Protein AF-A0AA94F163-F1 (afdb_monomer_lite)

pLDDT: mean 71.41, std 17.61, range [32.62, 97.12]

Foldseek 3Di:
DDDDDPPPPPDDDDDDDDDDDDPQPPLLVQLQVLLVVLVVCQQVDDPVSLVVSLVSLVVSLVVDPDPVSVLSSLLSSLSSLLSLLRYDQPPDPVSLVVNLVSLVSSLVSLVSNVVVPNDDDVSSVVSNVSSVVVNVVSVVD

Secondary structure (DSSP, 8-state):
----SSSSSSS----------S---HHHHHHHHHHHHHHHHGGG--HHHHHHHHHHHHHHHHH--SHHHHHHHHHHHHHHHHHHHHS----SHHHHHHHHHHHHHHHHHHHHHHHTT----HHHHHHHHHHHHHHHHHH--

Organism: NCBI:txid996

Sequence (141 aa):
MKKLILTAVFAVISITSFAQKAKQSPLTAQAYEIAKRVERQGNSNTIESIQQGINEIEQVMVQATDKKDIENITYYRGMTYYNYVRLPFIGDKLGKVKFIEMCKKTISDLEYAENNGYEDDDSVYVALKKSREYLQVLQNN

Radius of gyration: 15.74 Å; chains: 1; bounding box: 39×32×39 Å

Structure (mmCIF, N/CA/C/O backbone):
data_AF-A0AA94F163-F1
#
_entry.id   AF-A0AA94F163-F1
#
loop_
_atom_site.group_PDB
_atom_site.id
_atom_site.type_symbol
_atom_site.label_atom_id
_atom_site.label_alt_id
_atom_site.label_comp_id
_atom_site.label_asym_id
_atom_site.label_entity_id
_atom_site.label_seq_id
_atom_site.pdbx_PDB_ins_code
_atom_site.Cartn_x
_atom_site.Cartn_y
_atom_site.Cartn_z
_atom_site.occupancy
_atom_site.B_iso_or_equiv
_atom_site.auth_seq_id
_atom_site.auth_comp_id
_atom_site.auth_asym_id
_atom_site.auth_atom_id
_atom_site.pdbx_PDB_model_num
ATOM 1 N N . MET A 1 1 ? -24.175 -16.656 23.110 1.00 35.31 1 MET A N 1
ATOM 2 C CA . MET A 1 1 ? -23.463 -17.373 22.028 1.00 35.31 1 MET A CA 1
ATOM 3 C C . MET A 1 1 ? -22.785 -16.368 21.093 1.00 35.31 1 MET A C 1
ATOM 5 O O . MET A 1 1 ? -23.395 -15.952 20.122 1.00 35.31 1 MET A O 1
ATOM 9 N N . LYS A 1 2 ? -21.571 -15.903 21.428 1.00 36.19 2 LYS A N 1
ATOM 10 C CA . LYS A 1 2 ? -20.745 -14.993 20.601 1.00 36.19 2 LYS A CA 1
ATOM 11 C C . LYS A 1 2 ? -19.258 -15.200 20.926 1.00 36.19 2 LYS A C 1
ATOM 13 O O . LYS A 1 2 ? -18.642 -14.377 21.589 1.00 36.19 2 LYS A O 1
ATOM 18 N N . LYS A 1 3 ? -18.710 -16.351 20.549 1.00 39.53 3 LYS A N 1
ATOM 19 C CA . LYS A 1 3 ? -17.268 -16.645 20.495 1.00 39.53 3 LYS A CA 1
ATOM 20 C C . LYS A 1 3 ? -17.108 -17.671 19.374 1.00 39.53 3 LYS A C 1
ATOM 22 O O . LYS A 1 3 ? -17.933 -18.573 19.338 1.00 39.53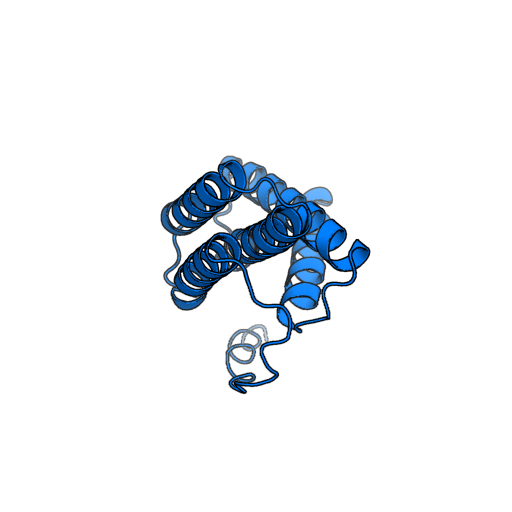 3 LYS A O 1
ATOM 27 N N . LEU A 1 4 ? -16.085 -17.524 18.526 1.00 37.00 4 LEU A N 1
ATOM 28 C CA . LEU A 1 4 ? -15.715 -18.379 17.374 1.00 37.00 4 LEU A CA 1
ATOM 29 C C . LEU A 1 4 ? -16.100 -17.860 15.979 1.00 37.00 4 LEU A C 1
ATOM 31 O O . LEU A 1 4 ? -16.732 -18.572 15.216 1.00 37.00 4 LEU A O 1
ATOM 35 N N . ILE A 1 5 ? -15.630 -16.668 15.601 1.00 36.06 5 ILE A N 1
ATOM 36 C CA . ILE A 1 5 ? -15.178 -16.429 14.216 1.00 36.06 5 ILE A CA 1
ATOM 37 C C . ILE A 1 5 ? -13.950 -15.513 14.291 1.00 36.06 5 ILE A C 1
ATOM 39 O O . ILE A 1 5 ? -14.019 -14.331 13.980 1.00 36.06 5 ILE A O 1
ATOM 43 N N . LEU A 1 6 ? -12.830 -16.006 14.820 1.00 32.62 6 LEU A N 1
ATOM 44 C CA . LEU A 1 6 ? -11.567 -15.254 14.750 1.00 32.62 6 LEU A CA 1
ATOM 45 C C . LEU A 1 6 ? -10.333 -16.146 14.578 1.00 32.62 6 LEU A C 1
ATOM 47 O O . LEU A 1 6 ? -9.210 -15.701 14.778 1.00 32.62 6 LEU A O 1
ATOM 51 N N . THR A 1 7 ? -10.532 -17.405 14.184 1.00 38.72 7 THR A N 1
ATOM 52 C CA . THR A 1 7 ? -9.450 -18.405 14.143 1.00 38.72 7 THR A CA 1
ATOM 53 C C . THR A 1 7 ? -9.371 -19.166 12.816 1.00 38.72 7 THR A C 1
ATOM 55 O O . THR A 1 7 ? -8.668 -20.162 12.735 1.00 38.72 7 THR A O 1
ATOM 58 N N . ALA A 1 8 ? -10.051 -18.706 11.759 1.00 33.44 8 ALA A N 1
ATOM 59 C CA . ALA A 1 8 ? -10.111 -19.419 10.475 1.00 33.44 8 ALA A CA 1
ATOM 60 C C . ALA A 1 8 ? -9.719 -18.573 9.245 1.00 33.44 8 ALA A C 1
ATOM 62 O O . ALA A 1 8 ? -10.173 -18.852 8.145 1.00 33.44 8 ALA A O 1
ATOM 63 N N . VAL A 1 9 ? -8.870 -17.549 9.406 1.00 38.31 9 VAL A N 1
ATOM 64 C CA . VAL A 1 9 ? -8.292 -16.793 8.265 1.00 38.31 9 VAL A CA 1
ATOM 65 C C . VAL A 1 9 ? -6.757 -16.736 8.361 1.00 38.31 9 VAL A C 1
ATOM 67 O O . VAL A 1 9 ? -6.131 -15.748 7.999 1.00 38.31 9 VAL A O 1
ATOM 70 N N . PHE A 1 10 ? -6.140 -17.785 8.917 1.00 40.78 10 PHE A N 1
ATOM 71 C CA . PHE A 1 10 ? -4.679 -17.902 9.072 1.00 40.78 10 PHE A CA 1
ATOM 72 C C . PHE A 1 10 ? -4.073 -19.144 8.395 1.00 40.78 10 PHE A C 1
ATOM 74 O O . PHE A 1 10 ? -2.895 -19.427 8.583 1.00 40.78 10 PHE A O 1
ATOM 81 N N . ALA A 1 11 ? -4.833 -19.867 7.572 1.00 35.50 11 ALA A N 1
ATOM 82 C CA . ALA A 1 11 ? -4.314 -20.971 6.771 1.00 35.50 11 ALA A CA 1
ATOM 83 C C . ALA A 1 11 ? -4.932 -20.926 5.369 1.00 35.50 11 ALA A C 1
ATOM 85 O O . ALA A 1 11 ? -6.127 -20.670 5.259 1.00 35.50 11 ALA A O 1
ATOM 86 N N . VAL A 1 12 ? -4.116 -21.236 4.351 1.00 36.47 12 VAL A N 1
ATOM 87 C CA . VAL A 1 12 ? -4.363 -21.123 2.895 1.00 36.47 12 VAL A CA 1
ATOM 88 C C . VAL A 1 12 ? -4.126 -19.671 2.428 1.00 36.47 12 VAL A C 1
ATOM 90 O O . VAL A 1 12 ? -4.904 -18.791 2.756 1.00 36.47 12 VAL A O 1
ATOM 93 N N . ILE A 1 13 ? -3.021 -19.289 1.773 1.00 37.56 13 ILE A N 1
ATOM 94 C CA . ILE A 1 13 ? -2.315 -19.920 0.648 1.00 37.56 13 ILE A CA 1
ATOM 95 C C . ILE A 1 13 ? -0.793 -19.764 0.822 1.00 37.56 13 ILE A C 1
ATOM 97 O O . ILE A 1 13 ? -0.241 -18.668 0.779 1.00 37.56 13 ILE A O 1
ATOM 101 N N . SER A 1 14 ? -0.104 -20.891 0.962 1.00 37.47 14 SER A N 1
ATOM 102 C CA . SER A 1 14 ? 1.308 -21.041 0.623 1.00 37.47 14 SER A CA 1
ATOM 103 C C . SER A 1 14 ? 1.376 -21.881 -0.648 1.00 37.47 14 SER A C 1
ATOM 105 O O . SER A 1 14 ? 1.429 -23.106 -0.569 1.00 37.47 14 SER A O 1
ATOM 107 N N . ILE A 1 15 ? 1.326 -21.227 -1.810 1.00 39.94 15 ILE A N 1
ATOM 108 C CA . ILE A 1 15 ? 1.732 -21.807 -3.094 1.00 39.94 15 ILE A CA 1
ATOM 109 C C . ILE A 1 15 ? 2.556 -20.744 -3.815 1.00 39.94 15 ILE A C 1
ATOM 111 O O . ILE A 1 15 ? 2.049 -19.783 -4.380 1.00 39.94 15 ILE A O 1
ATOM 115 N N . THR A 1 16 ? 3.868 -20.910 -3.738 1.00 44.91 16 THR A N 1
ATOM 116 C CA . THR A 1 16 ? 4.818 -20.304 -4.662 1.00 44.91 16 THR A CA 1
ATOM 117 C C . THR A 1 16 ? 4.517 -20.752 -6.093 1.00 44.91 16 THR A C 1
ATOM 119 O O . THR A 1 16 ? 4.303 -21.944 -6.315 1.00 44.91 16 THR A O 1
ATOM 122 N N . SER A 1 17 ? 4.655 -19.814 -7.035 1.00 38.03 17 SER A N 1
ATOM 123 C CA . SER A 1 17 ? 4.967 -20.039 -8.458 1.00 38.03 17 SER A CA 1
ATOM 124 C C . SER A 1 17 ? 3.801 -20.044 -9.453 1.00 38.03 17 SER A C 1
ATOM 126 O O . SER A 1 17 ? 3.404 -21.083 -9.965 1.00 38.03 17 SER A O 1
ATOM 128 N N . PHE A 1 18 ? 3.425 -18.843 -9.889 1.00 34.38 18 PHE A N 1
ATOM 129 C CA . PHE A 1 18 ? 3.557 -18.473 -11.303 1.00 34.38 18 PHE A CA 1
ATOM 130 C C . PHE A 1 18 ? 4.470 -17.236 -11.363 1.00 34.38 18 PHE A C 1
ATOM 132 O O . PHE A 1 18 ? 4.095 -16.134 -10.993 1.00 34.38 18 PHE A O 1
ATOM 139 N N . ALA A 1 19 ? 5.773 -17.454 -11.538 1.00 34.34 19 ALA A N 1
ATOM 140 C CA . ALA A 1 19 ? 6.461 -17.035 -12.758 1.00 34.34 19 ALA A CA 1
ATOM 141 C C . ALA A 1 19 ? 6.317 -15.521 -13.025 1.00 34.34 19 ALA A C 1
ATOM 143 O O . ALA A 1 19 ? 5.367 -15.060 -13.640 1.00 34.34 19 ALA A O 1
ATOM 144 N N . GLN A 1 20 ? 7.280 -14.700 -12.600 1.00 43.25 20 GLN A N 1
ATOM 145 C CA . GLN A 1 20 ? 8.306 -14.251 -13.555 1.00 43.25 20 GLN A CA 1
ATOM 146 C C . GLN A 1 20 ? 7.773 -14.190 -14.998 1.00 43.25 20 GLN A C 1
ATOM 148 O O . GLN A 1 20 ? 7.960 -15.154 -15.738 1.00 43.25 20 GLN A O 1
ATOM 153 N N . LYS A 1 21 ? 7.148 -13.090 -15.435 1.00 39.81 21 LYS A N 1
ATOM 154 C CA . LYS A 1 21 ? 7.117 -12.777 -16.880 1.00 39.81 21 LYS A CA 1
ATOM 155 C C . LYS A 1 21 ? 6.852 -11.322 -17.263 1.00 39.81 21 LYS A C 1
ATOM 157 O O . LYS A 1 21 ? 6.517 -11.033 -18.402 1.00 39.81 21 LYS A O 1
ATOM 162 N N . ALA A 1 22 ? 7.182 -10.399 -16.372 1.00 44.22 22 ALA A N 1
ATOM 163 C CA . ALA A 1 22 ? 7.866 -9.184 -16.785 1.00 44.22 22 ALA A CA 1
ATOM 164 C C . ALA A 1 22 ? 9.182 -9.160 -16.008 1.00 44.22 22 ALA A C 1
ATOM 166 O O . ALA A 1 22 ? 9.204 -9.524 -14.832 1.00 44.22 22 ALA A O 1
ATOM 167 N N . LYS A 1 23 ? 10.292 -8.816 -16.661 1.00 53.22 23 LYS A N 1
ATOM 168 C CA . LYS A 1 23 ? 11.575 -8.601 -15.988 1.00 53.22 23 LYS A CA 1
ATOM 169 C C . LYS A 1 23 ? 11.344 -7.440 -15.015 1.00 53.22 23 LYS A C 1
ATOM 171 O O . LYS A 1 23 ? 11.350 -6.295 -15.448 1.00 53.22 23 LYS A O 1
ATOM 176 N N . GLN A 1 24 ? 11.009 -7.741 -13.758 1.00 63.78 24 GLN A N 1
ATOM 177 C CA . GLN A 1 24 ? 10.765 -6.709 -12.756 1.00 63.78 24 GLN A CA 1
ATOM 178 C C . GLN A 1 24 ? 12.023 -5.857 -12.694 1.00 63.78 24 GLN A C 1
ATOM 180 O O . GLN A 1 24 ? 13.133 -6.393 -12.598 1.00 63.78 24 GLN A O 1
ATOM 185 N N . SER A 1 25 ? 11.864 -4.544 -12.834 1.00 84.12 25 SER A N 1
ATOM 186 C CA . SER A 1 25 ? 13.007 -3.663 -12.686 1.00 84.12 25 SER A CA 1
ATOM 187 C C . SER A 1 25 ? 13.579 -3.800 -11.270 1.00 84.12 25 SER A C 1
ATOM 189 O O . SER A 1 25 ? 12.871 -4.229 -10.349 1.00 84.12 25 SER A O 1
ATOM 191 N N . PRO A 1 26 ? 14.846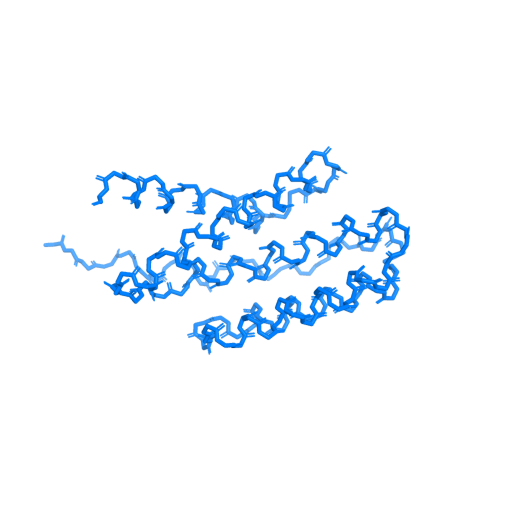 -3.413 -11.057 1.00 90.69 26 PRO A N 1
ATOM 192 C CA . PRO A 1 26 ? 15.426 -3.386 -9.719 1.00 90.69 26 PRO A CA 1
ATOM 193 C C . PRO A 1 26 ? 14.583 -2.583 -8.714 1.00 90.69 26 PRO A C 1
ATOM 195 O O . PRO A 1 26 ? 14.448 -3.003 -7.568 1.00 90.69 26 PRO A O 1
ATOM 198 N N . LEU A 1 27 ? 13.963 -1.480 -9.154 1.00 91.88 27 LEU A N 1
ATOM 199 C CA . LEU A 1 27 ? 13.089 -0.652 -8.316 1.00 91.88 27 LEU A CA 1
ATOM 200 C C . LEU A 1 27 ? 11.799 -1.396 -7.956 1.00 91.88 27 LEU A C 1
ATOM 202 O O . LEU A 1 27 ? 11.409 -1.449 -6.790 1.00 91.88 27 LEU A O 1
ATOM 206 N N . THR A 1 28 ? 11.174 -2.044 -8.941 1.00 88.44 28 THR A N 1
ATOM 207 C CA . THR A 1 28 ? 9.987 -2.879 -8.723 1.00 88.44 28 THR A CA 1
ATOM 208 C C . THR A 1 28 ? 10.278 -4.012 -7.726 1.00 88.44 28 THR A C 1
ATOM 210 O O . THR A 1 28 ? 9.495 -4.241 -6.804 1.00 88.44 28 THR A O 1
ATOM 213 N N . ALA A 1 29 ? 11.421 -4.691 -7.863 1.00 88.62 29 ALA A N 1
ATOM 214 C CA . ALA A 1 29 ? 11.832 -5.760 -6.954 1.00 88.62 29 ALA A CA 1
ATOM 215 C C . ALA A 1 29 ? 12.117 -5.244 -5.530 1.00 88.62 29 ALA A C 1
ATOM 217 O O . ALA A 1 29 ? 11.752 -5.889 -4.548 1.00 88.62 29 ALA A O 1
ATOM 218 N N . GLN A 1 30 ? 12.722 -4.060 -5.399 1.00 93.38 30 GLN A N 1
ATOM 219 C CA . GLN A 1 30 ? 12.964 -3.435 -4.099 1.00 93.38 30 GLN A CA 1
ATOM 220 C C . GLN A 1 30 ? 11.651 -3.102 -3.376 1.00 93.38 30 GLN A C 1
ATOM 222 O O . GLN A 1 30 ? 11.500 -3.424 -2.197 1.00 93.38 30 GLN A O 1
ATOM 227 N N . ALA A 1 31 ? 10.687 -2.501 -4.080 1.00 90.00 31 ALA A N 1
ATOM 228 C CA . ALA A 1 31 ? 9.372 -2.194 -3.519 1.00 90.00 31 ALA A CA 1
ATOM 229 C C . ALA A 1 31 ? 8.616 -3.465 -3.092 1.00 90.00 31 ALA A C 1
ATOM 231 O O . ALA A 1 31 ? 8.013 -3.491 -2.016 1.00 90.00 31 ALA A O 1
ATOM 232 N N . TYR A 1 32 ? 8.708 -4.536 -3.888 1.00 89.31 32 TYR A N 1
ATOM 233 C CA . TYR A 1 32 ? 8.155 -5.846 -3.546 1.00 89.31 32 TYR A CA 1
ATOM 234 C C . TYR A 1 32 ? 8.724 -6.394 -2.229 1.00 89.31 32 TYR A C 1
ATOM 236 O O . TYR A 1 32 ? 7.960 -6.784 -1.344 1.00 89.31 32 TYR A O 1
ATOM 244 N N . GLU A 1 33 ? 10.049 -6.394 -2.062 1.00 91.50 33 GLU A N 1
ATOM 245 C CA . GLU A 1 33 ? 10.683 -6.915 -0.844 1.00 91.50 33 GLU A CA 1
ATOM 246 C C . GLU A 1 33 ? 10.317 -6.093 0.401 1.00 91.50 33 GLU A C 1
ATOM 248 O O . GLU A 1 33 ? 10.088 -6.667 1.470 1.00 91.50 33 GLU A O 1
ATOM 253 N N . ILE A 1 34 ? 10.179 -4.767 0.275 1.00 92.44 34 ILE A N 1
ATOM 254 C CA . ILE A 1 34 ? 9.695 -3.910 1.370 1.00 92.44 34 ILE A CA 1
ATOM 255 C C . ILE A 1 34 ? 8.259 -4.291 1.754 1.00 92.44 34 ILE A C 1
ATOM 257 O O . ILE A 1 34 ? 7.983 -4.532 2.933 1.00 92.44 34 ILE A O 1
ATOM 261 N N . ALA A 1 35 ? 7.357 -4.408 0.775 1.00 87.69 35 ALA A N 1
ATOM 262 C CA . ALA A 1 35 ? 5.965 -4.780 1.020 1.00 87.69 35 ALA A CA 1
ATOM 263 C C . ALA A 1 35 ? 5.854 -6.170 1.670 1.00 87.69 35 ALA A C 1
ATOM 265 O O . ALA A 1 35 ? 5.144 -6.340 2.664 1.00 87.69 35 ALA A O 1
ATOM 266 N N . LYS A 1 36 ? 6.623 -7.156 1.184 1.00 86.12 36 LYS A N 1
ATOM 267 C CA . LYS A 1 36 ? 6.680 -8.501 1.777 1.00 86.12 36 LYS A CA 1
ATOM 268 C C . LYS A 1 36 ? 7.261 -8.503 3.184 1.00 86.12 36 LYS A C 1
ATOM 270 O O . LYS A 1 36 ? 6.797 -9.269 4.027 1.00 86.12 36 LYS A O 1
ATOM 275 N N . ARG A 1 37 ? 8.244 -7.651 3.479 1.00 91.00 37 ARG A N 1
ATOM 276 C CA . ARG A 1 37 ? 8.777 -7.500 4.839 1.00 91.00 37 ARG A CA 1
ATOM 277 C C . ARG A 1 37 ? 7.696 -7.020 5.809 1.00 91.00 37 ARG A C 1
ATOM 279 O O . ARG A 1 37 ? 7.576 -7.601 6.884 1.00 91.00 37 ARG A O 1
ATOM 286 N N . VAL A 1 38 ? 6.908 -6.011 5.433 1.00 87.69 38 VAL A N 1
ATOM 287 C CA . VAL A 1 38 ? 5.791 -5.510 6.258 1.00 87.69 38 VAL A CA 1
ATOM 288 C C . VAL A 1 38 ? 4.689 -6.567 6.389 1.00 87.69 38 VAL A C 1
ATOM 290 O O . VAL A 1 38 ? 4.186 -6.812 7.483 1.00 87.69 38 VAL A O 1
ATOM 293 N N . GLU A 1 39 ? 4.354 -7.270 5.307 1.00 83.44 39 GLU A N 1
ATOM 294 C CA . GLU A 1 39 ? 3.355 -8.345 5.335 1.00 83.44 39 GLU A CA 1
ATOM 295 C C . GLU A 1 39 ? 3.740 -9.476 6.307 1.00 83.44 39 GLU A C 1
ATOM 297 O O . GLU A 1 39 ? 2.907 -9.917 7.104 1.00 83.44 39 GLU A O 1
ATOM 302 N N . ARG A 1 40 ? 5.007 -9.920 6.286 1.00 84.00 40 ARG A N 1
ATOM 303 C CA . ARG A 1 40 ? 5.522 -10.999 7.152 1.00 84.00 40 ARG A CA 1
ATOM 304 C C . ARG A 1 40 ? 5.445 -10.665 8.644 1.00 84.00 40 ARG A C 1
ATOM 306 O O . ARG A 1 40 ? 5.384 -11.587 9.452 1.00 84.00 40 ARG A O 1
ATOM 313 N N . GLN A 1 41 ? 5.423 -9.383 9.020 1.00 77.94 41 GLN A N 1
ATOM 314 C CA . GLN A 1 41 ? 5.240 -8.973 10.417 1.00 77.94 41 GLN A CA 1
ATOM 315 C C . GLN A 1 41 ? 3.817 -9.263 10.923 1.00 77.94 41 GLN A C 1
ATOM 317 O O . GLN A 1 41 ? 3.625 -9.431 12.125 1.00 77.94 41 GLN A O 1
ATOM 322 N N . GLY A 1 42 ? 2.821 -9.384 10.035 1.00 73.81 42 GLY A N 1
ATOM 323 C CA . GLY A 1 42 ? 1.466 -9.816 10.380 1.00 73.81 42 GLY A CA 1
ATOM 324 C C . GLY A 1 42 ? 0.864 -9.033 11.552 1.00 73.81 42 GLY A C 1
ATOM 325 O O . GLY A 1 42 ? 0.731 -7.813 11.487 1.00 73.81 42 GLY A O 1
ATOM 326 N N . ASN A 1 43 ? 0.517 -9.742 12.632 1.00 68.00 43 ASN A N 1
ATOM 327 C CA . ASN A 1 43 ? -0.068 -9.158 13.849 1.00 68.00 43 ASN A CA 1
ATOM 328 C C . ASN A 1 43 ? 0.944 -8.394 14.722 1.00 68.00 43 ASN A C 1
ATOM 330 O O . ASN A 1 43 ? 0.540 -7.733 15.673 1.00 68.00 43 ASN A O 1
ATOM 334 N N . SER A 1 44 ? 2.241 -8.507 14.434 1.00 75.75 44 SER A N 1
ATOM 335 C CA . SER A 1 44 ? 3.305 -7.758 15.110 1.00 75.75 44 SER A CA 1
ATOM 336 C C . SER A 1 44 ? 3.585 -6.405 14.455 1.00 75.75 44 SER A C 1
ATOM 338 O O . SER A 1 44 ? 4.448 -5.677 14.936 1.00 75.75 44 SER A O 1
ATOM 340 N N . ASN A 1 45 ? 2.883 -6.066 13.368 1.00 77.69 45 ASN A N 1
ATOM 341 C CA . ASN A 1 45 ? 2.969 -4.737 12.777 1.00 77.69 45 ASN A CA 1
ATOM 342 C C . ASN A 1 45 ? 2.559 -3.661 13.791 1.00 77.69 45 ASN A C 1
ATOM 344 O O . ASN A 1 45 ? 1.568 -3.809 14.509 1.00 77.69 45 ASN A O 1
ATOM 348 N N . THR A 1 46 ? 3.290 -2.550 13.794 1.00 80.94 46 THR A N 1
ATOM 349 C CA . THR A 1 46 ? 2.866 -1.314 14.454 1.00 80.94 46 THR A CA 1
ATOM 350 C C . THR A 1 46 ? 2.505 -0.275 13.399 1.00 80.94 46 THR A C 1
ATOM 352 O O . THR A 1 46 ? 2.801 -0.431 12.213 1.00 80.94 46 THR A O 1
ATOM 355 N N . ILE A 1 47 ? 1.857 0.812 13.819 1.00 80.75 47 ILE A N 1
ATOM 356 C CA . ILE A 1 47 ? 1.561 1.927 12.912 1.00 80.75 47 ILE A CA 1
ATOM 357 C C . ILE A 1 47 ? 2.858 2.487 12.319 1.00 80.75 47 ILE A C 1
ATOM 359 O O . ILE A 1 47 ? 2.905 2.818 11.134 1.00 80.75 47 ILE A O 1
ATOM 363 N N . GLU A 1 48 ? 3.905 2.564 13.137 1.00 85.19 48 GLU A N 1
ATOM 364 C CA . GLU A 1 48 ? 5.224 3.069 12.780 1.00 85.19 48 GLU A CA 1
ATOM 365 C C . GLU A 1 48 ? 5.935 2.140 11.796 1.00 85.19 48 GLU A C 1
ATOM 367 O O . GLU A 1 48 ? 6.500 2.631 10.821 1.00 85.19 48 GLU A O 1
ATOM 372 N N . SER A 1 49 ? 5.877 0.815 11.995 1.00 86.25 49 SER A N 1
ATOM 373 C CA . SER A 1 49 ? 6.542 -0.132 11.089 1.00 86.25 49 SER A CA 1
ATOM 374 C C . SER A 1 49 ? 5.907 -0.137 9.696 1.00 86.25 49 SER A C 1
ATOM 376 O O . SER A 1 49 ? 6.621 -0.179 8.690 1.00 86.25 49 SER A O 1
ATOM 378 N N . ILE A 1 50 ? 4.577 -0.013 9.620 1.00 85.88 50 ILE A N 1
ATOM 379 C CA . ILE A 1 50 ? 3.858 0.110 8.347 1.00 85.88 50 ILE A CA 1
ATOM 380 C C . ILE A 1 50 ? 4.177 1.458 7.684 1.00 85.88 50 ILE A C 1
ATOM 382 O O . ILE A 1 50 ? 4.499 1.481 6.495 1.00 85.88 50 ILE A O 1
ATOM 386 N N . GLN A 1 51 ? 4.157 2.569 8.437 1.00 87.94 51 GLN A N 1
ATOM 387 C CA . GLN A 1 51 ? 4.482 3.901 7.903 1.00 87.94 51 GLN A CA 1
ATOM 388 C C . GLN A 1 51 ? 5.908 3.947 7.360 1.00 87.94 51 GLN A C 1
ATOM 390 O O . GLN A 1 51 ? 6.150 4.518 6.300 1.00 87.94 51 GLN A O 1
ATOM 395 N N . GLN A 1 52 ? 6.851 3.329 8.071 1.00 93.25 52 GLN A N 1
ATOM 396 C CA . GLN A 1 52 ? 8.225 3.217 7.614 1.00 93.25 52 GLN A CA 1
ATOM 397 C C . GLN A 1 52 ? 8.295 2.463 6.280 1.00 93.25 52 GLN A C 1
A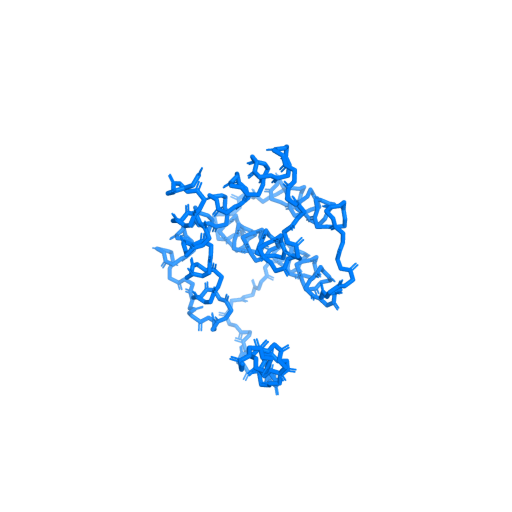TOM 399 O O . GLN A 1 52 ? 8.943 2.940 5.352 1.00 93.25 52 GLN A O 1
ATOM 404 N N . GLY A 1 53 ? 7.587 1.336 6.148 1.00 94.00 53 GLY A N 1
ATOM 405 C CA . GLY A 1 53 ? 7.510 0.599 4.885 1.00 94.00 53 GLY A CA 1
ATOM 406 C C . GLY A 1 53 ? 6.940 1.430 3.731 1.00 94.00 53 GLY A C 1
ATOM 407 O O . GLY A 1 53 ? 7.487 1.403 2.633 1.00 94.00 53 GLY A O 1
ATOM 408 N N . ILE A 1 54 ? 5.891 2.218 3.981 1.00 92.31 54 ILE A N 1
ATOM 409 C CA . ILE A 1 54 ? 5.315 3.133 2.980 1.00 92.31 54 ILE A CA 1
ATOM 410 C C . ILE A 1 54 ? 6.333 4.190 2.560 1.00 92.31 54 ILE A C 1
ATOM 412 O O . ILE A 1 54 ? 6.544 4.378 1.367 1.00 92.31 54 ILE A O 1
ATOM 416 N N . ASN A 1 55 ? 6.996 4.833 3.523 1.00 94.38 55 ASN A N 1
ATOM 417 C CA . ASN A 1 55 ? 7.994 5.862 3.241 1.00 94.38 55 ASN A CA 1
ATOM 418 C C . ASN A 1 55 ? 9.161 5.295 2.414 1.00 94.38 55 ASN A C 1
ATOM 420 O O . ASN A 1 55 ? 9.635 5.946 1.487 1.00 94.38 55 ASN A O 1
ATOM 424 N N . GLU A 1 56 ? 9.614 4.076 2.721 1.00 97.12 56 GLU A N 1
ATOM 425 C CA . GLU A 1 56 ? 10.647 3.391 1.938 1.00 97.12 56 GLU A CA 1
ATOM 426 C C . GLU A 1 56 ? 10.172 3.112 0.501 1.00 97.12 56 GLU A C 1
ATOM 428 O O . GLU A 1 56 ? 10.917 3.355 -0.445 1.00 97.12 56 GLU A O 1
ATOM 433 N N . ILE A 1 57 ? 8.924 2.672 0.304 1.00 93.12 57 ILE A N 1
ATOM 434 C CA . ILE A 1 57 ? 8.357 2.453 -1.039 1.00 93.12 57 ILE A CA 1
ATOM 435 C C . ILE A 1 57 ? 8.211 3.773 -1.810 1.00 93.12 57 ILE A C 1
ATOM 437 O O . ILE A 1 57 ? 8.508 3.823 -3.002 1.00 93.12 57 ILE A O 1
ATOM 441 N N . GLU A 1 58 ? 7.804 4.860 -1.154 1.00 91.44 58 GLU A N 1
ATOM 442 C CA . GLU A 1 58 ? 7.716 6.186 -1.778 1.00 91.44 58 GLU A CA 1
ATOM 443 C C . GLU A 1 58 ? 9.091 6.696 -2.231 1.00 91.44 58 GLU A C 1
ATOM 445 O O . GLU A 1 58 ? 9.211 7.248 -3.323 1.00 91.44 58 GLU A O 1
ATOM 450 N N . GLN A 1 59 ? 10.152 6.439 -1.461 1.00 95.00 59 GLN A N 1
ATOM 451 C CA . GLN A 1 59 ? 11.524 6.751 -1.878 1.00 95.00 59 GLN A CA 1
ATOM 452 C C . GLN A 1 59 ? 11.962 5.956 -3.115 1.00 95.00 59 GLN A C 1
ATOM 454 O O . GLN A 1 59 ? 12.705 6.479 -3.948 1.00 95.00 59 GLN A O 1
ATOM 459 N N . VAL A 1 60 ? 11.510 4.707 -3.258 1.00 93.12 60 VAL A N 1
ATOM 460 C CA . VAL A 1 60 ? 11.734 3.908 -4.474 1.00 93.12 60 VAL A CA 1
ATOM 461 C C . VAL A 1 60 ? 10.932 4.484 -5.646 1.00 93.12 60 VAL A C 1
ATOM 463 O O . VAL A 1 60 ? 11.460 4.610 -6.748 1.00 93.12 60 VAL A O 1
ATOM 466 N N . MET A 1 61 ? 9.688 4.908 -5.407 1.00 88.38 61 MET A N 1
ATOM 467 C CA . MET A 1 61 ? 8.817 5.503 -6.426 1.00 88.38 61 MET A CA 1
ATOM 468 C C . MET A 1 61 ? 9.389 6.801 -7.008 1.00 88.38 61 MET A C 1
ATOM 470 O O . MET A 1 61 ? 9.311 7.005 -8.213 1.00 88.38 61 MET A O 1
ATOM 474 N N . VAL A 1 62 ? 10.015 7.652 -6.187 1.00 91.88 62 VAL A N 1
ATOM 475 C CA . VAL A 1 62 ? 10.665 8.898 -6.650 1.00 91.88 62 VAL A CA 1
ATOM 476 C C . VAL A 1 62 ? 11.803 8.630 -7.647 1.00 91.88 62 VAL A C 1
ATOM 478 O O . VAL A 1 62 ? 12.098 9.478 -8.485 1.00 91.88 62 VAL A O 1
ATOM 481 N N . GLN A 1 63 ? 12.439 7.458 -7.581 1.00 89.81 63 GLN A N 1
ATOM 482 C CA . GLN A 1 63 ? 13.514 7.064 -8.500 1.00 89.81 63 GLN A CA 1
ATOM 483 C C . GLN A 1 63 ? 12.984 6.490 -9.822 1.00 89.81 63 GLN A C 1
ATOM 485 O O . GLN A 1 63 ? 13.739 6.369 -10.789 1.00 89.81 63 GLN A O 1
ATOM 490 N N . ALA A 1 64 ? 11.703 6.120 -9.878 1.00 87.50 64 ALA A N 1
ATOM 491 C CA . ALA A 1 64 ? 11.097 5.507 -11.047 1.00 87.50 64 ALA A CA 1
ATOM 492 C C . ALA A 1 64 ? 10.718 6.570 -12.086 1.00 87.50 64 ALA A C 1
ATOM 494 O O . ALA A 1 64 ? 9.975 7.509 -11.810 1.00 87.50 64 ALA A O 1
ATOM 495 N N . THR A 1 65 ? 11.220 6.400 -13.307 1.00 86.19 65 THR A N 1
ATOM 496 C CA . THR A 1 65 ? 10.862 7.237 -14.468 1.00 86.19 65 THR A CA 1
ATOM 497 C C . THR A 1 65 ? 10.043 6.472 -15.502 1.00 86.19 65 THR A C 1
ATOM 499 O O . THR A 1 65 ? 9.324 7.077 -16.294 1.00 86.19 65 THR A O 1
ATOM 502 N N . ASP A 1 66 ? 10.118 5.140 -15.476 1.00 84.38 66 ASP A N 1
ATOM 503 C CA . ASP A 1 66 ? 9.321 4.267 -16.322 1.00 84.38 66 ASP A CA 1
ATOM 504 C C . ASP A 1 66 ? 7.895 4.131 -15.768 1.00 84.38 66 ASP A C 1
ATOM 506 O O . ASP A 1 66 ? 7.686 3.876 -14.579 1.00 84.38 66 ASP A O 1
ATOM 510 N N . LYS A 1 67 ? 6.900 4.284 -16.649 1.00 80.62 67 LYS A N 1
ATOM 511 C CA . LYS A 1 67 ? 5.480 4.205 -16.283 1.00 80.62 67 LYS A CA 1
ATOM 512 C C . LYS A 1 67 ? 5.143 2.865 -15.627 1.00 80.62 67 LYS A C 1
ATOM 514 O O . LYS A 1 67 ? 4.394 2.842 -14.654 1.00 80.62 67 LYS A O 1
ATOM 519 N N . LYS A 1 68 ? 5.703 1.761 -16.132 1.00 79.12 68 LYS A N 1
ATOM 520 C CA . LYS A 1 68 ? 5.405 0.423 -15.625 1.00 79.12 68 LYS A CA 1
ATOM 521 C C . LYS A 1 68 ? 5.993 0.204 -14.237 1.00 79.12 68 LYS A C 1
ATOM 523 O O . LYS A 1 68 ? 5.362 -0.447 -13.410 1.00 79.12 68 LYS A O 1
ATOM 528 N N . ASP A 1 69 ? 7.154 0.788 -13.956 1.00 82.69 69 ASP A N 1
ATOM 529 C CA . ASP A 1 69 ? 7.724 0.785 -12.608 1.00 82.69 69 ASP A CA 1
ATOM 530 C C . ASP A 1 69 ? 6.873 1.578 -11.624 1.00 82.69 69 ASP A C 1
ATOM 532 O O . ASP A 1 69 ? 6.563 1.066 -10.551 1.00 82.69 69 ASP A O 1
ATOM 536 N N . ILE A 1 70 ? 6.437 2.786 -11.992 1.00 80.50 70 ILE A N 1
ATOM 537 C CA . ILE A 1 70 ? 5.552 3.595 -11.141 1.00 80.50 70 ILE A CA 1
ATOM 538 C C . ILE A 1 70 ? 4.268 2.819 -10.824 1.00 80.50 70 ILE A C 1
ATOM 540 O O . ILE A 1 70 ? 3.856 2.767 -9.664 1.00 80.50 70 ILE A O 1
ATOM 544 N N . GLU A 1 71 ? 3.666 2.167 -11.820 1.00 75.88 71 GLU A N 1
ATOM 545 C CA . GLU A 1 71 ? 2.483 1.322 -11.634 1.00 75.88 71 GLU A CA 1
ATOM 546 C C . GLU A 1 71 ? 2.756 0.141 -10.682 1.00 75.88 71 GLU A C 1
ATOM 548 O O . GLU A 1 71 ? 2.029 -0.035 -9.700 1.00 75.88 71 GLU A O 1
ATOM 553 N N . ASN A 1 72 ? 3.833 -0.628 -10.901 1.00 81.19 72 ASN A N 1
ATOM 554 C CA . ASN A 1 72 ? 4.183 -1.768 -10.043 1.00 81.19 72 ASN A CA 1
ATOM 555 C C . ASN A 1 72 ? 4.476 -1.333 -8.595 1.00 81.19 72 ASN A C 1
ATOM 557 O O . ASN A 1 72 ? 4.075 -1.992 -7.637 1.00 81.19 72 ASN A O 1
ATOM 561 N N . ILE A 1 73 ? 5.198 -0.227 -8.415 1.00 85.38 73 ILE A N 1
ATOM 562 C CA . ILE A 1 73 ? 5.561 0.294 -7.093 1.00 85.38 73 ILE A CA 1
ATOM 563 C C . ILE A 1 73 ? 4.311 0.829 -6.378 1.00 85.38 73 ILE A C 1
ATOM 565 O O . ILE A 1 73 ? 4.153 0.609 -5.177 1.00 85.38 73 ILE A O 1
ATOM 569 N N . THR A 1 74 ? 3.389 1.466 -7.110 1.00 80.06 74 THR A N 1
ATOM 570 C CA . THR A 1 74 ? 2.091 1.927 -6.578 1.00 80.06 74 THR A CA 1
ATOM 571 C C . THR A 1 74 ? 1.262 0.757 -6.061 1.00 80.06 74 THR A C 1
ATOM 573 O O . THR A 1 74 ? 0.736 0.817 -4.950 1.00 80.06 74 THR A O 1
ATOM 576 N N . TYR A 1 75 ? 1.232 -0.349 -6.803 1.00 82.06 75 TYR A N 1
ATOM 577 C CA . TYR A 1 75 ? 0.603 -1.589 -6.359 1.00 82.06 75 TYR A CA 1
ATOM 578 C C . TYR A 1 75 ? 1.177 -2.091 -5.017 1.00 82.06 75 TYR A C 1
ATOM 580 O O . TYR A 1 75 ? 0.430 -2.361 -4.070 1.00 82.06 75 TYR A O 1
ATOM 588 N N . TYR A 1 76 ? 2.507 -2.145 -4.877 1.00 84.94 76 TYR A N 1
ATOM 589 C CA . TYR A 1 76 ? 3.148 -2.575 -3.625 1.00 84.94 76 TYR A CA 1
ATOM 590 C C . TYR A 1 76 ? 2.943 -1.594 -2.462 1.00 84.94 76 TYR A C 1
ATOM 592 O O . TYR A 1 76 ? 2.860 -2.017 -1.301 1.00 84.94 76 TYR A O 1
ATOM 600 N N . ARG A 1 77 ? 2.781 -0.298 -2.748 1.00 86.88 77 ARG A N 1
ATOM 601 C CA . ARG A 1 77 ? 2.368 0.692 -1.744 1.00 86.88 77 ARG A CA 1
ATOM 602 C C . ARG A 1 77 ? 0.954 0.403 -1.231 1.00 86.88 77 ARG A C 1
ATOM 604 O O . ARG A 1 77 ? 0.759 0.348 -0.017 1.00 86.88 77 ARG A O 1
ATOM 611 N N . GLY A 1 78 ? 0.004 0.120 -2.125 1.00 79.38 78 GLY A N 1
ATOM 612 C CA . GLY A 1 78 ? -1.366 -0.279 -1.776 1.00 79.38 78 GLY A CA 1
ATOM 613 C C . GLY A 1 78 ? -1.415 -1.521 -0.875 1.00 79.38 78 GLY A C 1
ATOM 614 O O . GLY A 1 78 ? -2.068 -1.509 0.173 1.00 79.38 78 GLY A O 1
ATOM 615 N N . MET A 1 79 ? -0.635 -2.552 -1.218 1.00 81.00 79 MET A N 1
ATOM 616 C CA . MET A 1 79 ? -0.456 -3.759 -0.395 1.00 81.00 79 MET A CA 1
ATOM 617 C C . MET A 1 79 ? 0.115 -3.455 0.996 1.00 81.00 79 MET A C 1
ATOM 619 O O . MET A 1 79 ? -0.275 -4.070 1.990 1.00 81.00 79 MET A O 1
ATOM 623 N N . THR A 1 80 ? 1.019 -2.481 1.094 1.00 84.75 80 THR A N 1
ATOM 624 C CA . THR A 1 80 ? 1.596 -2.070 2.378 1.00 84.75 80 THR A CA 1
ATOM 625 C C . THR A 1 80 ? 0.563 -1.337 3.232 1.00 84.75 80 THR A C 1
ATOM 627 O O . THR A 1 80 ? 0.389 -1.700 4.397 1.00 84.75 80 THR A O 1
ATOM 630 N N . TYR A 1 81 ? -0.206 -0.405 2.651 1.00 78.00 81 TYR A N 1
ATOM 631 C CA . TYR A 1 81 ? -1.311 0.264 3.347 1.00 78.00 81 TYR A CA 1
ATOM 632 C C . TYR A 1 81 ? -2.372 -0.717 3.864 1.00 78.00 81 TYR A C 1
ATOM 634 O O . TYR A 1 81 ? -2.914 -0.502 4.947 1.00 78.00 81 TYR A O 1
ATOM 642 N N . TYR A 1 82 ? -2.641 -1.824 3.160 1.00 75.38 82 TYR A N 1
ATOM 643 C CA . TYR A 1 82 ? -3.592 -2.841 3.627 1.00 75.38 82 TYR A CA 1
ATOM 644 C C . TYR A 1 82 ? -3.218 -3.437 4.997 1.00 75.38 82 TYR A C 1
ATOM 646 O O . TYR A 1 82 ? -4.095 -3.856 5.755 1.00 75.38 82 TYR A O 1
ATOM 654 N N . ASN A 1 83 ? -1.942 -3.412 5.393 1.00 77.06 83 ASN A N 1
ATOM 655 C CA . ASN A 1 83 ? -1.564 -3.855 6.734 1.00 77.06 83 ASN A CA 1
ATOM 656 C C . ASN A 1 83 ? -2.129 -2.943 7.835 1.00 77.06 83 ASN A C 1
ATOM 658 O O . ASN A 1 83 ? -2.409 -3.455 8.915 1.00 77.06 83 ASN A O 1
ATOM 662 N N . TYR A 1 84 ? -2.422 -1.660 7.563 1.00 73.12 84 TYR A N 1
ATOM 663 C CA . TYR A 1 84 ? -3.185 -0.825 8.502 1.00 73.12 84 TYR A CA 1
ATOM 664 C C . TYR A 1 84 ? -4.577 -1.384 8.735 1.00 73.12 84 TYR A C 1
ATOM 666 O O . TYR A 1 84 ? -5.016 -1.475 9.875 1.00 73.12 84 TYR A O 1
ATOM 674 N N . VAL A 1 85 ? -5.244 -1.801 7.659 1.00 66.69 85 VAL A N 1
ATOM 675 C CA . VAL A 1 85 ? -6.608 -2.345 7.682 1.00 66.69 85 VAL A CA 1
ATOM 676 C C . VAL A 1 85 ? -6.684 -3.645 8.489 1.00 66.69 85 VAL A C 1
ATOM 678 O O . VAL A 1 85 ? -7.726 -3.972 9.052 1.00 66.69 85 VAL A O 1
ATOM 681 N N . ARG A 1 86 ? -5.572 -4.382 8.580 1.00 66.94 86 ARG A N 1
ATOM 682 C CA . ARG A 1 86 ? -5.458 -5.615 9.371 1.00 66.94 86 ARG A CA 1
ATOM 683 C C . ARG A 1 86 ? -5.169 -5.380 10.854 1.00 66.94 86 ARG A C 1
ATOM 685 O O . ARG A 1 86 ? -5.323 -6.325 11.628 1.00 66.94 86 ARG A O 1
ATOM 692 N N . LEU A 1 87 ? -4.735 -4.183 11.258 1.00 67.88 87 LEU A N 1
ATOM 693 C CA . LEU A 1 87 ? -4.462 -3.905 12.666 1.00 67.88 87 LEU A CA 1
ATOM 694 C C . LEU A 1 87 ? -5.767 -3.841 13.474 1.00 67.88 87 LEU A C 1
ATOM 696 O O . LEU A 1 87 ? -6.778 -3.337 12.977 1.00 67.88 87 LEU A O 1
ATOM 700 N N . PRO A 1 88 ? -5.769 -4.309 14.737 1.00 60.44 88 PRO A N 1
ATOM 701 C CA . PRO A 1 88 ? -6.888 -4.082 15.639 1.00 60.44 88 PRO A CA 1
ATOM 702 C C . PRO A 1 88 ? -7.136 -2.575 15.749 1.00 60.44 88 PRO A C 1
ATOM 704 O O . PRO A 1 88 ? -6.241 -1.823 16.129 1.00 60.44 88 PRO A O 1
ATOM 707 N N . PHE A 1 89 ? -8.340 -2.130 15.392 1.00 59.69 89 PHE A N 1
ATOM 708 C CA . PHE A 1 89 ? -8.707 -0.717 15.417 1.00 59.69 89 PHE A CA 1
ATOM 709 C C . PHE A 1 89 ? -8.515 -0.129 16.824 1.00 59.69 89 PHE A C 1
ATOM 711 O O . PHE A 1 89 ? -9.208 -0.517 17.768 1.00 59.69 89 PHE A O 1
ATOM 718 N N . ILE A 1 90 ? -7.583 0.817 16.966 1.00 53.38 90 ILE A N 1
ATOM 719 C CA . ILE A 1 90 ? -7.406 1.589 18.199 1.00 53.38 90 ILE A CA 1
ATOM 720 C C . ILE A 1 90 ? -8.450 2.706 18.161 1.00 53.38 90 ILE A C 1
ATOM 722 O O . ILE A 1 90 ? -8.346 3.649 17.381 1.00 53.38 90 ILE A O 1
ATOM 726 N N . GLY A 1 91 ? -9.506 2.543 18.958 1.00 52.97 91 GLY A N 1
ATOM 727 C CA . GLY A 1 91 ? -10.758 3.300 18.876 1.00 52.97 91 GLY A CA 1
ATOM 728 C C . GLY A 1 91 ? -10.731 4.769 19.302 1.00 52.97 91 GLY A C 1
ATOM 729 O O . GLY A 1 91 ? -11.775 5.285 19.698 1.00 52.97 91 GLY A O 1
ATOM 730 N N . ASP A 1 92 ? -9.589 5.453 19.237 1.00 60.41 92 ASP A N 1
ATOM 731 C CA . ASP A 1 92 ? -9.545 6.899 19.455 1.00 60.41 92 ASP A CA 1
ATOM 732 C C . ASP A 1 92 ? -9.860 7.688 18.162 1.00 60.41 92 ASP A C 1
ATOM 734 O O . ASP A 1 92 ? -9.772 7.183 17.036 1.00 60.41 92 ASP A O 1
ATOM 738 N N . LYS A 1 93 ? -10.298 8.948 18.308 1.00 60.47 93 LYS A N 1
ATOM 739 C CA . LYS A 1 93 ? -10.727 9.784 17.169 1.00 60.47 93 LYS A CA 1
ATOM 740 C C . LYS A 1 93 ? -9.600 10.039 16.161 1.00 60.47 93 LYS A C 1
ATOM 742 O O . LYS A 1 93 ? -9.882 10.159 14.970 1.00 60.47 93 LYS A O 1
ATOM 747 N N . LEU A 1 94 ? -8.352 10.136 16.618 1.00 59.09 94 LEU A N 1
ATOM 748 C CA . LEU A 1 94 ? -7.205 10.438 15.760 1.00 59.09 94 LEU A CA 1
ATOM 749 C C . LEU A 1 94 ? -6.805 9.208 14.932 1.00 59.09 94 LEU A C 1
ATOM 751 O O . LEU A 1 94 ? -6.554 9.324 13.732 1.00 59.09 94 LEU A O 1
ATOM 755 N N . GLY A 1 95 ? -6.832 8.030 15.553 1.00 65.06 95 GLY A N 1
ATOM 756 C CA . GLY A 1 95 ? -6.690 6.727 14.921 1.00 65.06 95 GLY A CA 1
ATOM 757 C C . GLY A 1 95 ? -7.774 6.486 13.876 1.00 65.06 95 GLY A C 1
ATOM 758 O O . GLY A 1 95 ? -7.447 6.079 12.764 1.00 65.06 95 GLY A O 1
ATOM 759 N N . LYS A 1 96 ? -9.038 6.848 14.158 1.00 65.81 96 LYS A N 1
ATOM 760 C CA . LYS A 1 96 ? -10.142 6.774 13.177 1.00 65.81 96 LYS A CA 1
ATOM 761 C C . LYS A 1 96 ? -9.864 7.608 11.924 1.00 65.81 96 LYS A C 1
ATOM 763 O O . LYS A 1 96 ? -10.022 7.099 10.818 1.00 65.81 96 LYS A O 1
ATOM 768 N N . VAL A 1 97 ? -9.443 8.866 12.079 1.00 69.75 97 VAL A N 1
ATOM 769 C CA . VAL A 1 97 ? -9.157 9.757 10.938 1.00 69.75 97 VAL A CA 1
ATOM 770 C C . VAL A 1 97 ? -8.018 9.205 10.082 1.00 69.75 97 VAL A C 1
ATOM 772 O O . VAL A 1 97 ? -8.182 9.076 8.869 1.00 69.75 97 VAL A O 1
ATOM 775 N N . LYS A 1 98 ? -6.900 8.816 10.708 1.00 70.19 98 LYS A N 1
ATOM 776 C CA . LYS A 1 98 ? -5.754 8.233 9.993 1.00 70.19 98 LYS A CA 1
ATOM 777 C C . LYS A 1 98 ? -6.135 6.935 9.287 1.00 70.19 98 LYS A C 1
ATOM 779 O O . LYS A 1 98 ? -5.805 6.750 8.124 1.00 70.19 98 LYS A O 1
ATOM 784 N N . PHE A 1 99 ? -6.889 6.062 9.947 1.00 72.06 99 PHE A N 1
ATOM 785 C CA . PHE A 1 99 ? -7.335 4.797 9.370 1.00 72.06 99 PHE A CA 1
ATOM 786 C C . PHE A 1 99 ? -8.248 4.991 8.147 1.00 72.06 99 PHE A C 1
ATOM 788 O O . PHE A 1 99 ? -8.082 4.301 7.142 1.00 72.06 99 PHE A O 1
ATOM 795 N N . ILE A 1 100 ? -9.166 5.967 8.189 1.00 75.50 100 ILE A N 1
ATOM 796 C CA . ILE A 1 100 ? -9.996 6.349 7.032 1.00 75.50 100 ILE A CA 1
ATOM 797 C C . ILE A 1 100 ? -9.122 6.832 5.872 1.00 75.50 100 ILE A C 1
ATOM 799 O O . ILE A 1 100 ? -9.360 6.450 4.727 1.00 75.50 100 ILE A O 1
ATOM 803 N N . GLU A 1 101 ? -8.122 7.670 6.152 1.00 81.44 101 GLU A N 1
ATOM 804 C CA . GLU A 1 101 ? -7.185 8.146 5.132 1.00 81.44 101 GLU A CA 1
ATOM 805 C C . GLU A 1 101 ? -6.431 6.979 4.483 1.00 81.44 101 GLU A C 1
ATOM 807 O O . GLU A 1 101 ? -6.344 6.915 3.257 1.00 81.44 101 GLU A O 1
ATOM 812 N N . MET A 1 102 ? -5.957 6.021 5.285 1.00 78.75 102 MET A N 1
ATOM 813 C CA . MET A 1 102 ? -5.248 4.844 4.776 1.00 78.75 102 MET A CA 1
ATOM 814 C C . MET A 1 102 ? -6.156 3.968 3.915 1.00 78.75 102 MET A C 1
ATOM 816 O O . MET A 1 102 ? -5.756 3.601 2.817 1.00 78.75 102 MET A O 1
ATOM 820 N N . CYS A 1 103 ? -7.400 3.709 4.336 1.00 77.44 103 CYS A N 1
ATOM 821 C CA . CYS A 1 103 ? -8.351 2.942 3.527 1.00 77.44 103 CYS A CA 1
ATOM 822 C C . CYS A 1 103 ? -8.609 3.605 2.165 1.00 77.44 103 CYS A C 1
ATOM 824 O O . CYS A 1 103 ? -8.662 2.920 1.146 1.00 77.44 103 CYS A O 1
ATOM 826 N N . LYS A 1 104 ? -8.738 4.939 2.128 1.00 82.06 104 LYS A N 1
ATOM 827 C CA . LYS A 1 104 ? -8.901 5.685 0.869 1.00 82.06 104 LYS A CA 1
ATOM 828 C C . LYS A 1 104 ? -7.672 5.561 -0.032 1.00 82.06 104 LYS A C 1
ATOM 830 O O . LYS A 1 104 ? -7.834 5.360 -1.231 1.00 82.06 104 LYS A O 1
ATOM 835 N N . LYS A 1 105 ? -6.464 5.654 0.535 1.00 83.00 105 LYS A N 1
ATOM 836 C CA . LYS A 1 105 ? -5.206 5.487 -0.211 1.00 83.00 105 LYS A CA 1
ATOM 837 C C . LYS A 1 105 ? -5.046 4.065 -0.752 1.00 83.00 105 LYS A C 1
ATOM 839 O O . LYS A 1 105 ? -4.760 3.917 -1.932 1.00 83.00 105 LYS A O 1
ATOM 844 N N . THR A 1 106 ? -5.326 3.037 0.057 1.00 80.81 106 THR A N 1
ATOM 845 C CA . THR A 1 106 ? -5.351 1.634 -0.395 1.00 80.81 106 THR A CA 1
ATOM 846 C C . THR A 1 106 ? -6.292 1.451 -1.577 1.00 80.81 106 THR A C 1
ATOM 848 O O . THR A 1 106 ? -5.896 0.860 -2.574 1.00 80.81 106 THR A O 1
ATOM 851 N N . ILE A 1 107 ? -7.522 1.968 -1.483 1.00 83.12 107 ILE A N 1
ATOM 852 C CA . ILE A 1 107 ? -8.508 1.842 -2.560 1.00 83.12 107 ILE A CA 1
ATOM 853 C C . ILE A 1 107 ? -8.013 2.527 -3.831 1.00 83.12 107 ILE A C 1
ATOM 855 O O . ILE A 1 107 ? -7.992 1.892 -4.876 1.00 83.12 107 ILE A O 1
ATOM 859 N N . SER A 1 108 ? -7.553 3.776 -3.732 1.00 84.00 108 SER A N 1
ATOM 860 C CA . SER A 1 108 ? -7.052 4.523 -4.888 1.00 84.00 108 SER A CA 1
ATOM 861 C C . SER A 1 108 ? -5.888 3.813 -5.588 1.00 84.00 108 SER A C 1
ATOM 863 O O . SER A 1 108 ? -5.868 3.744 -6.814 1.00 84.00 108 SER A O 1
ATOM 865 N N . ASP A 1 109 ? -4.920 3.295 -4.826 1.00 81.25 109 ASP A N 1
ATOM 866 C CA . ASP A 1 109 ? -3.732 2.636 -5.382 1.00 81.25 109 ASP A CA 1
ATOM 867 C C . ASP A 1 109 ? -4.076 1.276 -6.019 1.00 81.25 109 ASP A C 1
ATOM 869 O O . ASP A 1 109 ? -3.553 0.939 -7.082 1.00 81.25 109 ASP A O 1
ATOM 873 N N . LEU A 1 110 ? -4.973 0.498 -5.401 1.00 77.38 110 LEU A N 1
ATOM 874 C CA . LEU A 1 110 ? -5.362 -0.821 -5.910 1.00 77.38 110 LEU A CA 1
ATOM 875 C C . LEU A 1 110 ? -6.354 -0.735 -7.082 1.00 77.38 110 LEU A C 1
ATOM 877 O O . LEU A 1 110 ? -6.219 -1.501 -8.030 1.00 77.38 110 LEU A O 1
ATOM 881 N N . GLU A 1 111 ? -7.283 0.229 -7.091 1.00 83.81 111 GLU A N 1
ATOM 882 C CA . GLU A 1 111 ? -8.140 0.503 -8.260 1.00 83.81 111 GLU A CA 1
ATOM 883 C C . GLU A 1 111 ? -7.308 0.985 -9.455 1.00 83.81 111 GLU A C 1
ATOM 885 O O . GLU A 1 111 ? -7.579 0.625 -10.601 1.00 83.81 111 GLU A O 1
ATOM 890 N N . TYR A 1 112 ? -6.265 1.787 -9.213 1.00 80.50 112 TYR A N 1
ATOM 891 C CA . TYR A 1 112 ? -5.320 2.159 -10.263 1.00 80.50 112 TYR A CA 1
ATOM 892 C C . TYR A 1 112 ? -4.616 0.924 -10.844 1.00 80.50 112 TYR A C 1
ATOM 894 O O . TYR A 1 112 ? -4.489 0.818 -12.063 1.00 80.50 112 TYR A O 1
ATOM 902 N N . ALA A 1 113 ? -4.209 -0.033 -10.006 1.00 71.69 113 ALA A N 1
ATOM 903 C CA . ALA A 1 113 ? -3.601 -1.277 -10.470 1.00 71.69 113 ALA A CA 1
ATOM 904 C C . ALA A 1 113 ? -4.584 -2.163 -11.267 1.00 71.69 113 ALA A C 1
ATOM 906 O O . ALA A 1 113 ? -4.242 -2.580 -12.373 1.00 71.69 113 ALA A O 1
ATOM 907 N N . GLU A 1 114 ? -5.813 -2.388 -10.784 1.00 72.81 114 GLU A N 1
ATOM 908 C CA . GLU A 1 114 ? -6.847 -3.147 -11.522 1.00 72.81 114 GLU A CA 1
ATOM 909 C C . GLU A 1 114 ? -7.070 -2.567 -12.929 1.00 72.81 114 GLU A C 1
ATOM 911 O O . GLU A 1 114 ? -7.034 -3.283 -13.931 1.00 72.81 114 GLU A O 1
ATOM 916 N N . ASN A 1 115 ? -7.200 -1.240 -13.028 1.00 78.94 115 ASN A N 1
ATOM 917 C CA . ASN A 1 115 ? -7.422 -0.546 -14.299 1.00 78.94 115 ASN A CA 1
ATOM 918 C C . ASN A 1 115 ? -6.237 -0.632 -15.281 1.00 78.94 115 ASN A C 1
ATOM 920 O O . ASN A 1 115 ? -6.410 -0.353 -16.467 1.00 78.94 115 ASN A O 1
ATOM 924 N N . ASN A 1 116 ? -5.041 -1.010 -14.815 1.00 69.19 116 ASN A N 1
ATOM 925 C CA . ASN A 1 116 ? -3.844 -1.179 -15.646 1.00 69.19 116 ASN A CA 1
ATOM 926 C C . ASN A 1 116 ? -3.481 -2.661 -15.879 1.00 69.19 116 ASN A C 1
ATOM 928 O O . ASN A 1 1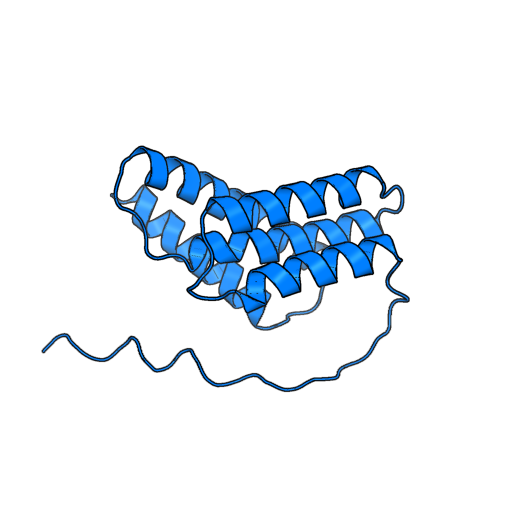16 ? -2.365 -2.965 -16.310 1.00 69.19 116 ASN A O 1
ATOM 932 N N . GLY A 1 117 ? -4.424 -3.582 -15.635 1.00 66.94 117 GLY A N 1
ATOM 933 C CA . GLY A 1 117 ? -4.300 -4.996 -16.001 1.00 66.94 117 GLY A CA 1
ATOM 934 C C . GLY A 1 117 ? -3.356 -5.799 -15.107 1.00 66.94 117 GLY A C 1
ATOM 935 O O . GLY A 1 117 ? -2.770 -6.780 -15.562 1.00 66.94 117 GLY A O 1
ATOM 936 N N . TYR A 1 118 ? -3.167 -5.368 -13.858 1.00 64.75 118 TYR A N 1
ATOM 937 C CA . TYR A 1 118 ? -2.503 -6.181 -12.842 1.00 64.75 118 TYR A CA 1
ATOM 938 C C . TYR A 1 118 ? -3.444 -7.312 -12.427 1.00 64.75 118 TYR A C 1
ATOM 940 O O . TYR A 1 118 ? -4.560 -7.045 -11.991 1.00 64.75 118 TYR A O 1
ATOM 948 N N . GLU A 1 119 ? -3.014 -8.560 -12.625 1.00 59.91 119 GLU A N 1
ATOM 949 C CA . GLU A 1 119 ? -3.857 -9.732 -12.374 1.00 59.91 119 GLU A CA 1
ATOM 950 C C . GLU A 1 119 ? -4.151 -9.933 -10.880 1.00 59.91 119 GLU A C 1
ATOM 952 O O . GLU A 1 119 ? -3.297 -9.692 -10.023 1.00 59.91 119 GLU A O 1
ATOM 957 N N . ASP A 1 120 ? -5.377 -10.402 -10.62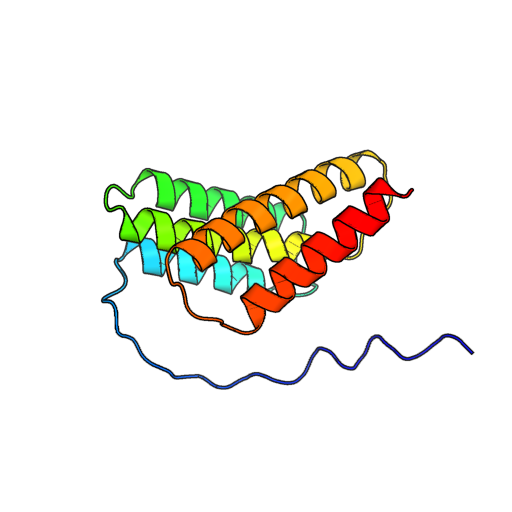6 1.00 53.16 120 ASP A N 1
ATOM 958 C CA . ASP A 1 120 ? -5.949 -10.812 -9.342 1.00 53.16 120 ASP A CA 1
ATOM 959 C C . ASP A 1 120 ? -5.035 -11.805 -8.60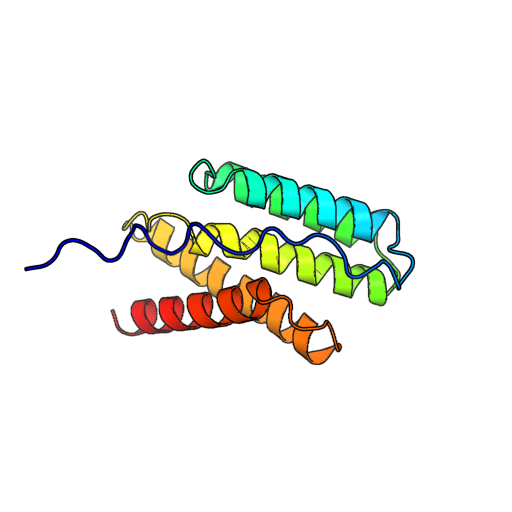4 1.00 53.16 120 ASP A C 1
ATOM 961 O O . ASP A 1 120 ? -5.125 -13.023 -8.760 1.00 53.16 120 ASP A O 1
ATOM 965 N N . ASP A 1 121 ? -4.164 -11.293 -7.742 1.00 58.19 121 ASP A N 1
ATOM 966 C CA . ASP A 1 121 ? -3.781 -12.035 -6.548 1.00 58.19 121 ASP A CA 1
ATOM 967 C C . ASP A 1 121 ? -4.945 -11.871 -5.553 1.00 58.19 121 ASP A C 1
ATOM 969 O O . ASP A 1 121 ? -5.378 -10.742 -5.303 1.00 58.19 121 ASP A O 1
ATOM 973 N N . ASP A 1 122 ? -5.465 -12.967 -4.980 1.00 59.78 122 ASP A N 1
ATOM 974 C CA . ASP A 1 122 ? -6.578 -12.966 -4.006 1.00 59.78 122 ASP A CA 1
ATOM 975 C C . ASP A 1 122 ? -6.404 -11.887 -2.917 1.00 59.78 122 ASP A C 1
ATOM 977 O O . ASP A 1 122 ? -7.370 -11.342 -2.373 1.00 59.78 122 ASP A O 1
ATOM 981 N N . SER A 1 123 ? -5.153 -11.546 -2.600 1.00 62.06 123 SER A N 1
ATOM 982 C CA . SER A 1 123 ? -4.796 -10.495 -1.652 1.00 62.06 123 SER A CA 1
ATOM 983 C C . SER A 1 123 ? -5.289 -9.086 -2.030 1.00 62.06 123 SER A C 1
ATOM 985 O O . SER A 1 123 ? -5.675 -8.337 -1.128 1.00 62.06 123 SER A O 1
ATOM 987 N N . VAL A 1 124 ? -5.360 -8.738 -3.318 1.00 65.38 124 VAL A N 1
ATOM 988 C CA . VAL A 1 124 ? -5.801 -7.425 -3.837 1.00 65.38 124 VAL A CA 1
ATOM 989 C C . VAL A 1 124 ? -7.296 -7.247 -3.656 1.00 65.38 124 VAL A C 1
ATOM 991 O O . VAL A 1 124 ? -7.741 -6.289 -3.018 1.00 65.38 124 VAL A O 1
ATOM 994 N N . TYR A 1 125 ? -8.072 -8.210 -4.152 1.00 67.81 125 TYR A N 1
ATOM 995 C CA . TYR A 1 125 ? -9.522 -8.207 -4.024 1.00 67.81 125 TYR A CA 1
ATOM 996 C C . TYR A 1 125 ? -9.942 -8.203 -2.549 1.00 67.81 125 TYR A C 1
ATOM 998 O O . TYR A 1 125 ? -10.814 -7.431 -2.134 1.00 67.81 125 TYR A O 1
ATOM 1006 N N . VAL A 1 126 ? -9.276 -9.011 -1.714 1.00 70.25 126 VAL A N 1
ATOM 1007 C CA . VAL A 1 126 ? -9.509 -9.028 -0.263 1.00 70.25 126 VAL A CA 1
ATOM 1008 C C . VAL A 1 126 ? -9.177 -7.673 0.370 1.00 70.25 126 VAL A C 1
ATOM 1010 O O . VAL A 1 126 ? -9.935 -7.209 1.228 1.00 70.25 126 VAL A O 1
ATOM 1013 N N . ALA A 1 127 ? -8.087 -7.021 -0.045 1.00 69.00 127 ALA A N 1
ATOM 1014 C CA . ALA A 1 127 ? -7.700 -5.705 0.455 1.00 69.00 127 ALA A CA 1
ATOM 1015 C C . ALA A 1 127 ? -8.701 -4.611 0.062 1.00 69.00 127 ALA A C 1
ATOM 1017 O O . ALA A 1 127 ? -9.133 -3.845 0.930 1.00 69.00 127 ALA A O 1
ATOM 1018 N N . LEU A 1 128 ? -9.128 -4.568 -1.203 1.00 72.38 128 LEU A N 1
ATOM 1019 C CA . LEU A 1 128 ? -10.144 -3.638 -1.701 1.00 72.38 128 LEU A CA 1
ATOM 1020 C C . LEU A 1 128 ? -11.485 -3.831 -0.995 1.00 72.38 128 LEU A C 1
ATOM 1022 O O . LEU A 1 128 ? -12.048 -2.873 -0.458 1.00 72.38 128 LEU A O 1
ATOM 1026 N N . LYS A 1 129 ? -11.980 -5.074 -0.942 1.00 77.88 129 LYS A N 1
ATOM 1027 C CA . LYS A 1 129 ? -13.252 -5.413 -0.297 1.00 77.88 129 LYS A CA 1
ATOM 1028 C C . LYS A 1 129 ? -13.259 -4.989 1.169 1.00 77.88 129 LYS A C 1
ATOM 1030 O O . LYS A 1 129 ? -14.145 -4.241 1.575 1.00 77.88 129 LYS A O 1
ATOM 1035 N N . LYS A 1 130 ? -12.249 -5.395 1.948 1.00 71.62 130 LYS A N 1
ATOM 1036 C CA . LYS A 1 130 ? -12.169 -5.036 3.372 1.00 71.62 130 LYS A CA 1
ATOM 1037 C C . LYS A 1 130 ? -12.048 -3.532 3.577 1.00 71.62 130 LYS A C 1
ATOM 1039 O O . LYS A 1 130 ? -12.739 -2.985 4.429 1.00 71.62 130 LYS A O 1
ATOM 1044 N N . SER A 1 131 ? -11.213 -2.847 2.794 1.00 77.56 131 SER A N 1
ATOM 1045 C CA . SER A 1 131 ? -11.050 -1.389 2.911 1.00 77.56 131 SER A CA 1
ATOM 1046 C C . SER A 1 131 ? -12.371 -0.651 2.660 1.00 77.56 131 SER A C 1
ATOM 1048 O O . SER A 1 131 ? -12.705 0.280 3.395 1.00 77.56 131 SER A O 1
ATOM 1050 N N . ARG A 1 132 ? -13.163 -1.099 1.674 1.00 80.75 132 ARG A N 1
ATOM 1051 C CA . ARG A 1 132 ? -14.506 -0.563 1.395 1.00 80.75 132 ARG A CA 1
ATOM 1052 C C . ARG A 1 132 ? -15.495 -0.863 2.527 1.00 80.75 132 ARG A C 1
ATOM 1054 O O . ARG A 1 132 ? -16.174 0.057 2.983 1.00 80.75 132 ARG A O 1
ATOM 1061 N N . GLU A 1 133 ? -15.540 -2.103 3.019 1.00 76.81 133 GLU A N 1
ATOM 1062 C CA . GLU A 1 133 ? -16.388 -2.504 4.156 1.00 76.81 133 GLU A CA 1
ATOM 1063 C C . GLU A 1 133 ? -16.107 -1.639 5.397 1.00 76.81 133 GLU A C 1
ATOM 1065 O O . GLU A 1 133 ? -17.033 -1.117 6.022 1.00 76.81 133 GLU A O 1
ATOM 1070 N N . TYR A 1 134 ? -14.831 -1.410 5.721 1.00 74.75 134 TYR A N 1
ATOM 1071 C CA . TYR A 1 134 ? -14.449 -0.560 6.847 1.00 74.75 134 TYR A CA 1
ATOM 1072 C C . TYR A 1 134 ? -14.847 0.904 6.654 1.00 74.75 134 TYR A C 1
ATOM 1074 O O . TYR A 1 134 ? -15.391 1.508 7.581 1.00 74.75 134 TYR A O 1
ATOM 1082 N N . LEU A 1 135 ? -14.617 1.489 5.473 1.00 76.12 135 LEU A N 1
ATOM 1083 C CA . LEU A 1 135 ? -15.040 2.867 5.202 1.00 76.12 135 LEU A CA 1
ATOM 1084 C C . LEU A 1 135 ? -16.551 3.036 5.359 1.00 76.12 135 LEU A C 1
ATOM 1086 O O . LEU A 1 135 ? -16.986 4.005 5.979 1.00 76.12 135 LEU A O 1
ATOM 1090 N N . GLN A 1 136 ? -17.336 2.074 4.873 1.00 77.44 136 GLN A N 1
ATOM 1091 C CA . GLN A 1 136 ? -18.789 2.106 4.995 1.00 77.44 136 GLN A CA 1
ATOM 1092 C C . GLN A 1 136 ? -19.236 2.061 6.463 1.00 77.44 136 GLN A C 1
ATOM 1094 O O . GLN A 1 136 ? -20.105 2.832 6.870 1.00 77.44 136 GLN A O 1
ATOM 1099 N N . VAL A 1 137 ? -18.622 1.211 7.292 1.00 69.06 137 VAL A N 1
ATOM 1100 C CA . VAL A 1 137 ? -18.913 1.168 8.737 1.00 69.06 137 VAL A CA 1
ATOM 1101 C C . VAL A 1 137 ? -18.554 2.491 9.419 1.00 69.06 137 VAL A C 1
ATOM 1103 O O . VAL A 1 137 ? -19.297 2.956 10.282 1.00 69.06 137 VAL A O 1
ATOM 1106 N N . LEU A 1 138 ? -17.439 3.120 9.040 1.00 66.62 138 LEU A N 1
ATOM 1107 C CA . LEU A 1 138 ? -16.952 4.347 9.678 1.00 66.62 138 LEU A CA 1
ATOM 1108 C C . LEU A 1 138 ? -17.675 5.623 9.226 1.00 66.62 138 LEU A C 1
ATOM 1110 O O . LEU A 1 138 ? -17.624 6.604 9.961 1.00 66.62 138 LEU A O 1
ATOM 1114 N N . GLN A 1 139 ? -18.308 5.627 8.050 1.00 68.12 139 GLN A N 1
ATOM 1115 C CA . GLN A 1 139 ? -19.135 6.738 7.554 1.00 68.12 139 GLN A CA 1
ATOM 1116 C C . GLN A 1 139 ? -20.553 6.729 8.138 1.00 68.12 139 GLN A C 1
ATOM 1118 O O . GLN A 1 139 ? -21.175 7.782 8.241 1.00 68.12 139 GLN A O 1
ATOM 1123 N N . ASN A 1 140 ? -21.044 5.554 8.538 1.00 65.00 140 ASN A N 1
ATOM 1124 C CA . ASN A 1 140 ? -22.373 5.372 9.123 1.00 65.00 140 ASN A CA 1
ATOM 1125 C C . ASN A 1 140 ? -22.400 5.510 10.664 1.00 65.00 140 ASN A C 1
ATOM 1127 O O . ASN A 1 140 ? -23.463 5.347 11.258 1.00 65.00 140 ASN A O 1
ATOM 1131 N N . ASN A 1 141 ? -21.253 5.786 11.304 1.00 54.31 141 ASN A N 1
ATOM 1132 C CA . ASN A 1 141 ? -21.077 5.963 12.757 1.00 54.31 141 ASN A CA 1
ATOM 1133 C C . ASN A 1 141 ? -20.240 7.206 13.072 1.00 54.31 141 ASN A C 1
ATOM 1135 O O . ASN A 1 141 ? -20.520 7.874 14.086 1.00 54.31 141 ASN A O 1
#